Protein AF-A0A350CWS8-F1 (afdb_monomer_lite)

Sequence (122 aa):
MQIHAFGLSRVPAFLGQWDLDFDGRSGVFPISLTGEKNVALFLDALKFALFDVPSEKLGENPEVRLGFSTEEGRFEILRSPENTEIRKNGMPFDLQAAPFPVAMARITHLDADKLEDTLFYD

pLDDT: mean 77.92, std 14.25, range [36.81, 92.69]

Structure (mmCIF, N/CA/C/O backbone):
data_AF-A0A350CWS8-F1
#
_entry.id   AF-A0A350CWS8-F1
#
loop_
_atom_site.group_PDB
_atom_site.id
_atom_site.type_symbol
_atom_site.label_atom_id
_atom_site.label_alt_id
_atom_site.label_comp_id
_atom_site.label_asym_id
_atom_site.label_entity_id
_atom_site.label_seq_id
_atom_site.pdbx_PDB_ins_code
_atom_site.Cartn_x
_atom_site.Cartn_y
_atom_site.Cartn_z
_atom_site.occupancy
_atom_site.B_iso_or_equiv
_atom_site.auth_seq_id
_atom_site.auth_comp_id
_atom_site.auth_asym_id
_atom_site.auth_atom_id
_atom_site.pdbx_PDB_model_num
ATOM 1 N N . MET A 1 1 ? -2.488 7.773 -11.023 1.00 76.38 1 MET A N 1
ATOM 2 C CA . MET A 1 1 ? -2.488 6.426 -10.404 1.00 76.38 1 MET A CA 1
ATOM 3 C C . MET A 1 1 ? -3.927 6.045 -10.097 1.00 76.38 1 MET A C 1
ATOM 5 O O . MET A 1 1 ? -4.649 6.910 -9.628 1.00 76.38 1 MET A O 1
ATOM 9 N N . GLN A 1 2 ? -4.340 4.798 -10.330 1.00 76.25 2 GLN A N 1
ATOM 10 C CA . GLN A 1 2 ? -5.677 4.313 -9.958 1.00 76.25 2 GLN A CA 1
ATOM 11 C C . GLN A 1 2 ? -5.562 3.076 -9.065 1.00 76.25 2 GLN A C 1
ATOM 13 O O . GLN A 1 2 ? -4.994 2.072 -9.490 1.00 76.25 2 GLN A O 1
ATOM 18 N N . ILE A 1 3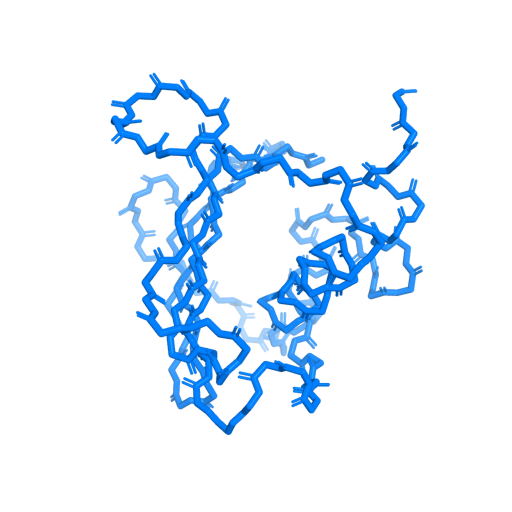 ? -6.085 3.143 -7.839 1.00 77.94 3 ILE A N 1
ATOM 19 C CA . ILE A 1 3 ? -6.145 1.997 -6.919 1.00 77.94 3 ILE A CA 1
ATOM 20 C C . ILE A 1 3 ? -7.340 1.130 -7.312 1.00 77.94 3 ILE A C 1
ATOM 22 O O . ILE A 1 3 ? -8.443 1.639 -7.484 1.00 77.94 3 ILE A O 1
ATOM 26 N N . HIS A 1 4 ? -7.111 -0.171 -7.451 1.00 77.38 4 HIS A N 1
ATOM 27 C CA . HIS A 1 4 ? -8.148 -1.137 -7.805 1.00 77.38 4 HIS A CA 1
ATOM 28 C C . HIS A 1 4 ? -8.361 -2.217 -6.743 1.00 77.38 4 HIS A C 1
ATOM 30 O O . HIS A 1 4 ? -9.411 -2.845 -6.702 1.00 77.38 4 HIS A O 1
ATOM 36 N N . ALA A 1 5 ? -7.382 -2.448 -5.870 1.00 80.38 5 ALA A N 1
ATOM 37 C CA . ALA A 1 5 ? -7.517 -3.382 -4.764 1.00 80.38 5 ALA A CA 1
ATOM 38 C C . ALA A 1 5 ? -6.783 -2.841 -3.543 1.00 80.38 5 ALA A C 1
ATOM 40 O O . ALA A 1 5 ? -5.689 -2.291 -3.656 1.00 80.38 5 ALA A O 1
ATOM 41 N N . PHE A 1 6 ? -7.365 -3.022 -2.372 1.00 83.69 6 PHE A N 1
ATOM 42 C CA . PHE A 1 6 ? -6.757 -2.689 -1.101 1.00 83.69 6 PHE A CA 1
ATOM 43 C C . PHE A 1 6 ? -7.128 -3.766 -0.089 1.00 83.69 6 PHE A C 1
ATOM 45 O O . PHE A 1 6 ? -8.288 -4.116 0.037 1.00 83.69 6 PHE A O 1
ATOM 52 N N . GLY A 1 7 ? -6.160 -4.293 0.638 1.00 84.44 7 GLY A N 1
ATOM 53 C CA . GLY A 1 7 ? -6.375 -5.204 1.746 1.00 84.44 7 GLY A CA 1
ATOM 54 C C . GLY A 1 7 ? -5.588 -4.722 2.950 1.00 84.44 7 GLY A C 1
ATOM 55 O O . GLY A 1 7 ? -4.479 -4.218 2.811 1.00 84.44 7 GLY A O 1
ATOM 56 N N . LEU A 1 8 ? -6.152 -4.862 4.134 1.00 85.19 8 LEU A N 1
ATOM 57 C CA . LEU A 1 8 ? -5.552 -4.496 5.400 1.00 85.19 8 LEU A CA 1
ATOM 58 C C . LEU A 1 8 ? -5.892 -5.576 6.420 1.00 85.19 8 LEU A C 1
ATOM 60 O O . LEU A 1 8 ? -7.052 -5.851 6.703 1.00 85.19 8 LEU A O 1
ATOM 64 N N . SER A 1 9 ? -4.880 -6.202 6.996 1.00 82.31 9 SER A N 1
ATOM 65 C CA . SER A 1 9 ? -5.069 -7.216 8.029 1.00 82.31 9 SER A CA 1
ATOM 66 C C . SER A 1 9 ? -4.096 -7.006 9.182 1.00 82.31 9 SER A C 1
ATOM 68 O O . SER A 1 9 ? -3.169 -6.199 9.086 1.00 82.31 9 SER A O 1
ATOM 70 N N . ARG A 1 10 ? -4.328 -7.728 10.287 1.00 80.44 10 ARG A N 1
ATOM 71 C CA . ARG A 1 10 ? -3.511 -7.671 11.514 1.00 80.44 10 ARG A CA 1
ATOM 72 C C . ARG A 1 10 ? -3.494 -6.292 12.197 1.00 80.44 10 ARG A C 1
ATOM 74 O O . ARG A 1 10 ? -2.557 -5.972 12.920 1.00 80.44 10 ARG A O 1
ATOM 81 N N . VAL A 1 11 ? -4.548 -5.495 12.005 1.00 78.19 11 VAL A N 1
ATOM 82 C CA . VAL A 1 11 ? -4.690 -4.169 12.624 1.00 78.19 11 VAL A CA 1
ATOM 83 C C . VAL A 1 11 ? -5.541 -4.254 13.896 1.00 78.19 11 VAL A C 1
ATOM 85 O O . VAL A 1 11 ? -6.685 -4.690 13.810 1.00 78.19 11 VAL A O 1
ATOM 88 N N . PRO A 1 12 ? -5.066 -3.783 15.068 1.00 69.56 12 PRO A N 1
ATOM 89 C CA . PRO A 1 12 ? -5.786 -3.910 16.344 1.00 69.56 12 PRO A CA 1
ATOM 90 C C . PRO A 1 12 ? -7.186 -3.289 16.366 1.00 69.56 12 PRO A C 1
ATOM 92 O O . PRO A 1 12 ? -8.066 -3.773 17.074 1.00 69.56 12 PRO A O 1
ATOM 95 N N . ALA A 1 13 ? -7.407 -2.228 15.583 1.00 67.56 13 ALA A N 1
ATOM 96 C CA . ALA A 1 13 ? -8.711 -1.581 15.462 1.00 67.56 13 ALA A CA 1
ATOM 97 C C . ALA A 1 13 ? -9.798 -2.508 14.873 1.00 67.56 13 ALA A C 1
ATOM 99 O O . ALA A 1 13 ? -10.983 -2.213 15.030 1.00 67.56 13 ALA A O 1
ATOM 100 N N . PHE A 1 14 ? -9.419 -3.631 14.240 1.00 64.25 14 PHE A N 1
ATOM 101 C CA . PHE A 1 14 ? -10.333 -4.581 13.608 1.00 64.25 14 PHE A CA 1
ATOM 102 C C . PHE A 1 14 ? -9.898 -6.041 13.826 1.00 64.25 14 PHE A C 1
ATOM 104 O O . PHE A 1 14 ? -8.831 -6.468 13.403 1.00 64.25 14 PHE A O 1
ATOM 111 N N . LEU A 1 15 ? -10.766 -6.859 14.428 1.00 54.12 15 LEU A N 1
ATOM 112 C CA . LEU A 1 15 ? -10.548 -8.304 14.618 1.00 54.12 15 LEU A CA 1
ATOM 113 C C . LEU A 1 15 ? -10.800 -9.109 13.318 1.00 54.12 15 LEU A C 1
ATOM 115 O O . LEU A 1 15 ? -11.601 -10.042 13.312 1.00 54.12 15 LEU A O 1
ATOM 119 N N . GLY A 1 16 ? -10.167 -8.738 12.199 1.00 61.50 16 GLY A N 1
ATOM 120 C CA . GLY A 1 16 ? -10.360 -9.406 10.904 1.00 61.50 16 GLY A CA 1
ATOM 121 C C . GLY A 1 16 ? -9.506 -8.855 9.756 1.00 61.50 16 GLY A C 1
ATOM 122 O O . GLY A 1 16 ? -8.681 -7.965 9.947 1.00 61.50 16 GLY A O 1
ATOM 123 N N . GLN A 1 17 ? -9.704 -9.407 8.555 1.00 63.16 17 GLN A N 1
ATOM 124 C CA . GLN A 1 17 ? -9.129 -8.907 7.303 1.00 63.16 17 GLN A CA 1
ATOM 125 C C . GLN A 1 17 ? -10.120 -7.935 6.653 1.00 63.16 17 GLN A C 1
ATOM 127 O O . GLN A 1 17 ? -11.284 -8.271 6.441 1.00 63.16 17 GLN A O 1
ATOM 132 N N . TRP A 1 18 ? -9.662 -6.720 6.381 1.00 70.00 18 TRP A N 1
ATOM 133 C CA . TRP A 1 18 ? -10.323 -5.770 5.501 1.00 70.00 18 TRP A CA 1
ATOM 134 C C . TRP A 1 18 ? -9.818 -6.035 4.097 1.00 70.00 18 TRP A C 1
ATOM 136 O O . TRP A 1 18 ? -8.628 -5.919 3.861 1.00 70.00 18 TRP A O 1
ATOM 146 N N . ASP A 1 19 ? -10.700 -6.350 3.167 1.00 64.94 19 ASP A N 1
ATOM 147 C CA . ASP A 1 19 ? -10.384 -6.268 1.749 1.00 64.94 19 ASP A CA 1
ATOM 148 C C . ASP A 1 19 ? -11.363 -5.266 1.129 1.00 64.94 19 ASP A C 1
ATOM 150 O O . ASP A 1 19 ? -12.503 -5.132 1.568 1.00 64.94 19 ASP A O 1
ATOM 154 N N . LEU A 1 20 ? -10.908 -4.537 0.125 1.00 65.50 20 LEU A N 1
ATOM 155 C CA . LEU A 1 20 ? -11.649 -3.607 -0.707 1.00 65.50 20 LEU A CA 1
ATOM 156 C C . LEU A 1 20 ? -11.205 -3.897 -2.138 1.00 65.50 20 LEU A C 1
ATOM 158 O O . LEU A 1 20 ? -10.070 -3.622 -2.522 1.00 65.50 20 LEU A O 1
ATOM 162 N N . ASP A 1 21 ? -12.092 -4.492 -2.923 1.00 63.19 21 ASP A N 1
ATOM 163 C CA . ASP A 1 21 ? -11.876 -4.702 -4.350 1.00 63.19 21 ASP A CA 1
ATOM 164 C C . ASP A 1 21 ? -12.674 -3.648 -5.119 1.00 63.19 21 ASP A C 1
ATOM 166 O O . ASP A 1 21 ? -13.896 -3.737 -5.242 1.00 63.19 21 ASP A O 1
ATOM 170 N N . PHE A 1 22 ? -11.980 -2.620 -5.600 1.00 58.66 22 PHE A N 1
ATOM 171 C CA . PHE A 1 22 ? -12.571 -1.531 -6.376 1.00 58.66 22 PHE A CA 1
ATOM 172 C C . PHE A 1 22 ? -12.818 -1.935 -7.843 1.00 58.66 22 PHE A C 1
ATOM 174 O O . PHE A 1 22 ? -13.595 -1.271 -8.524 1.00 58.66 22 PHE A O 1
ATOM 181 N N . ASP A 1 23 ? -12.224 -3.042 -8.316 1.00 55.16 23 ASP A N 1
ATOM 182 C CA . ASP A 1 23 ? -12.475 -3.629 -9.644 1.00 55.16 23 ASP A CA 1
ATOM 183 C C . ASP A 1 23 ? -13.699 -4.573 -9.657 1.00 55.16 23 ASP A C 1
ATOM 185 O O . ASP A 1 23 ? -14.096 -5.064 -10.720 1.00 55.16 23 ASP A O 1
ATOM 189 N N . GLY A 1 24 ? -14.306 -4.843 -8.493 1.00 48.41 24 GLY A N 1
ATOM 190 C CA . GLY A 1 24 ? -15.561 -5.591 -8.361 1.00 48.41 24 GLY A CA 1
ATOM 191 C C . GLY A 1 24 ? -15.487 -7.071 -8.760 1.00 48.41 24 GLY A C 1
ATOM 192 O O . GLY A 1 24 ? -16.512 -7.656 -9.117 1.00 48.41 24 GLY A O 1
ATOM 193 N N . ARG A 1 25 ? -14.300 -7.695 -8.740 1.00 46.69 25 ARG A N 1
ATOM 194 C CA . ARG A 1 25 ? -14.108 -9.093 -9.181 1.00 46.69 25 ARG A CA 1
ATOM 195 C C . ARG A 1 25 ? -14.131 -10.121 -8.056 1.00 46.69 25 ARG A C 1
ATOM 197 O O . ARG A 1 25 ? -14.227 -11.314 -8.340 1.00 46.69 25 ARG A O 1
ATOM 204 N N . SER A 1 26 ? -14.090 -9.700 -6.802 1.00 41.56 26 SER A N 1
ATOM 205 C CA . SER A 1 26 ? -14.171 -10.581 -5.642 1.00 41.56 26 SER A CA 1
ATOM 206 C C . SER A 1 26 ? -15.290 -10.140 -4.701 1.00 41.56 26 SER A C 1
ATOM 208 O O . SER A 1 26 ? -15.537 -8.952 -4.512 1.00 41.56 26 SER A O 1
ATOM 210 N N . GLY A 1 27 ? -16.017 -11.128 -4.162 1.00 36.81 27 GLY A N 1
ATOM 211 C CA . GLY A 1 27 ? -17.167 -10.976 -3.261 1.00 36.81 27 GLY A CA 1
ATOM 212 C C . GLY A 1 27 ? -16.773 -10.446 -1.887 1.00 36.81 27 GLY A C 1
ATOM 213 O O . GLY A 1 27 ? -16.927 -11.127 -0.876 1.00 36.81 27 GLY A O 1
ATOM 214 N N . VAL A 1 28 ? -16.224 -9.242 -1.878 1.00 42.38 28 VAL A N 1
ATOM 215 C CA . VAL A 1 28 ? -15.643 -8.569 -0.733 1.00 42.38 28 VAL A CA 1
ATOM 216 C C . VAL A 1 28 ? -16.619 -7.500 -0.258 1.00 42.38 28 VAL A C 1
ATOM 218 O O . VAL A 1 28 ? -17.183 -6.747 -1.052 1.00 42.38 28 VAL A O 1
ATOM 221 N N . PHE A 1 29 ? -16.870 -7.480 1.050 1.00 38.66 29 PHE A N 1
ATOM 222 C CA . PHE A 1 29 ? -17.812 -6.558 1.670 1.00 38.66 29 PHE A CA 1
ATOM 223 C C . PHE A 1 29 ? -17.348 -5.111 1.453 1.00 38.66 29 PHE A C 1
ATOM 225 O O . PHE A 1 29 ? -16.254 -4.768 1.901 1.00 38.66 29 PHE A O 1
ATOM 232 N N . PRO A 1 30 ? -18.159 -4.236 0.830 1.00 45.62 30 PRO A N 1
ATOM 233 C CA . PRO A 1 30 ? -17.852 -2.818 0.787 1.00 45.62 30 PRO A CA 1
ATOM 234 C C . PRO A 1 30 ? -17.960 -2.287 2.212 1.00 45.62 30 PRO A C 1
ATOM 236 O O . PRO A 1 30 ? -19.056 -2.092 2.743 1.00 45.62 30 PRO A O 1
ATOM 239 N N . ILE A 1 31 ? -16.824 -2.073 2.867 1.00 47.81 31 ILE A N 1
ATOM 240 C CA . ILE A 1 31 ? -16.828 -1.250 4.063 1.00 47.81 31 ILE A CA 1
ATOM 241 C C . ILE A 1 31 ? -16.948 0.179 3.571 1.00 47.81 31 ILE A C 1
ATOM 243 O O . ILE A 1 31 ? -16.063 0.704 2.899 1.00 47.81 31 ILE A O 1
ATOM 247 N N . SER A 1 32 ? -18.074 0.801 3.893 1.00 51.97 32 SER A N 1
ATOM 248 C CA . SER A 1 32 ? -18.254 2.223 3.673 1.00 51.97 32 SER A CA 1
ATOM 249 C C . SER A 1 32 ? -17.108 2.991 4.342 1.00 51.97 32 SER A C 1
ATOM 251 O O . SER A 1 32 ? -16.994 3.028 5.572 1.00 51.97 32 SER A O 1
ATOM 253 N N . LEU A 1 33 ? -16.296 3.678 3.534 1.00 59.19 33 LEU A N 1
ATOM 254 C CA . LEU A 1 33 ? -15.354 4.721 3.967 1.00 59.19 33 LEU A CA 1
ATOM 255 C C . LEU A 1 33 ? -16.099 5.970 4.496 1.00 59.19 33 LEU A C 1
ATOM 257 O O . LEU A 1 33 ? -15.618 7.088 4.401 1.00 59.19 33 LEU A O 1
ATOM 261 N N . THR A 1 34 ? -17.305 5.812 5.044 1.00 56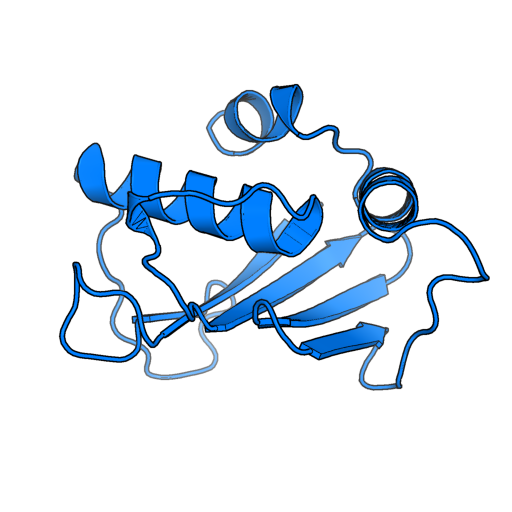.03 34 THR A N 1
ATOM 262 C CA . THR A 1 34 ? -18.213 6.911 5.402 1.00 56.03 34 THR A CA 1
ATOM 263 C C . THR A 1 34 ? -17.942 7.491 6.789 1.00 56.03 34 THR A C 1
ATOM 265 O O . THR A 1 34 ? -18.688 8.351 7.243 1.00 56.03 34 THR A O 1
ATOM 268 N N . GLY A 1 35 ? -16.914 7.013 7.495 1.00 64.19 35 GLY A N 1
ATOM 269 C CA . GLY A 1 35 ? -16.510 7.534 8.799 1.00 64.19 35 GLY A CA 1
ATOM 270 C C . GLY A 1 35 ? -15.081 8.059 8.760 1.00 64.19 35 GLY A C 1
ATOM 271 O O . GLY A 1 35 ? -14.190 7.344 8.307 1.00 64.19 35 GLY A O 1
ATOM 272 N N . GLU A 1 36 ? -14.848 9.258 9.304 1.00 70.06 36 GLU A N 1
ATOM 273 C CA . GLU A 1 36 ? -13.526 9.913 9.362 1.00 70.06 36 GLU A CA 1
ATOM 274 C C . GLU A 1 36 ? -12.418 8.983 9.882 1.00 70.06 36 GLU A C 1
ATOM 276 O O . GLU A 1 36 ? -11.298 8.990 9.380 1.00 70.06 36 GLU A O 1
ATOM 281 N N . LYS A 1 37 ? -12.741 8.113 10.847 1.00 73.81 37 LYS A N 1
ATOM 282 C CA . LYS A 1 37 ? -11.799 7.129 11.404 1.00 73.81 37 LYS A CA 1
ATOM 283 C C . LYS A 1 37 ? -11.369 6.060 10.392 1.00 73.81 37 LYS A C 1
ATOM 285 O O . LYS A 1 37 ? -10.205 5.673 10.391 1.00 73.81 37 LYS A O 1
ATOM 290 N N . ASN A 1 38 ? -12.285 5.602 9.539 1.00 75.50 38 ASN A N 1
ATOM 291 C CA . ASN A 1 38 ? -11.998 4.597 8.511 1.00 75.50 38 ASN A CA 1
ATOM 292 C C . ASN A 1 38 ? -11.167 5.210 7.381 1.00 75.50 38 ASN A C 1
ATOM 294 O O . ASN A 1 38 ? -10.220 4.586 6.913 1.00 75.50 38 ASN A O 1
ATOM 298 N N . VAL A 1 39 ? -11.482 6.453 7.003 1.00 77.25 39 VAL A N 1
ATOM 299 C CA . VAL A 1 39 ? -10.705 7.233 6.031 1.00 77.25 39 VAL A CA 1
ATOM 300 C C . VAL A 1 39 ? -9.282 7.458 6.541 1.00 77.25 39 VAL A C 1
ATOM 302 O O . VAL A 1 39 ? -8.322 7.166 5.837 1.00 77.25 39 VAL A O 1
ATOM 305 N N . ALA A 1 40 ? -9.131 7.897 7.793 1.00 82.44 40 ALA A N 1
ATOM 306 C CA . ALA A 1 40 ? -7.822 8.120 8.395 1.00 82.44 40 ALA A CA 1
ATOM 307 C C . ALA A 1 40 ? -6.987 6.833 8.484 1.00 82.44 40 ALA A C 1
ATOM 309 O O . ALA A 1 40 ? -5.785 6.872 8.244 1.00 82.44 40 ALA A O 1
ATOM 310 N N . LEU A 1 41 ? -7.604 5.692 8.810 1.00 84.19 41 LEU A N 1
ATOM 311 C CA . LEU A 1 41 ? -6.892 4.414 8.835 1.00 84.19 41 LEU A CA 1
ATOM 312 C C . LEU A 1 41 ? -6.479 3.957 7.431 1.00 84.19 41 LEU A C 1
ATOM 314 O O . LEU A 1 41 ? -5.370 3.463 7.254 1.00 84.19 41 LEU A O 1
ATOM 318 N N . PHE A 1 42 ? -7.354 4.130 6.439 1.00 84.06 42 PHE A N 1
ATOM 319 C CA . PHE A 1 42 ? -7.045 3.829 5.044 1.00 84.06 42 PHE A CA 1
ATOM 320 C C . PHE A 1 42 ? -5.859 4.663 4.544 1.00 84.06 42 PHE A C 1
ATOM 322 O O . PHE A 1 42 ? -4.918 4.112 3.979 1.00 84.06 42 PHE A O 1
ATOM 329 N N . LEU A 1 43 ? -5.855 5.970 4.821 1.00 85.94 43 LEU A N 1
ATOM 330 C CA . LEU A 1 43 ? -4.740 6.856 4.480 1.00 85.94 43 LEU A CA 1
ATOM 331 C C . LEU A 1 43 ? -3.445 6.445 5.180 1.00 85.94 43 LEU A C 1
ATOM 333 O O . LEU A 1 43 ? -2.407 6.370 4.528 1.00 85.94 43 LEU A O 1
ATOM 337 N N . ASP A 1 44 ? -3.498 6.129 6.475 1.00 89.06 44 ASP A N 1
ATOM 338 C CA . ASP A 1 44 ? -2.329 5.646 7.214 1.00 89.06 44 ASP A CA 1
ATOM 339 C C . ASP A 1 44 ? -1.787 4.342 6.606 1.00 89.06 44 ASP A C 1
ATOM 341 O O . ASP A 1 44 ? -0.581 4.205 6.403 1.00 89.06 44 ASP A O 1
ATOM 345 N N . ALA A 1 45 ? -2.667 3.404 6.247 1.00 89.56 45 ALA A N 1
ATOM 346 C CA . ALA A 1 45 ? -2.286 2.152 5.601 1.00 89.56 45 ALA A CA 1
ATOM 347 C C . ALA A 1 45 ? -1.673 2.368 4.210 1.00 89.56 45 ALA A C 1
ATOM 349 O O . ALA A 1 45 ? -0.715 1.681 3.856 1.00 89.56 45 ALA A O 1
ATOM 350 N N . LEU A 1 46 ? -2.177 3.326 3.426 1.00 89.19 46 LEU A N 1
ATOM 351 C CA . LEU A 1 46 ? -1.576 3.678 2.141 1.00 89.19 46 LEU A CA 1
ATOM 352 C C . LEU A 1 46 ? -0.212 4.350 2.310 1.00 89.19 46 LEU A C 1
ATOM 354 O O . LEU A 1 46 ? 0.716 4.012 1.578 1.00 89.19 46 LEU A O 1
ATOM 358 N N . LYS A 1 47 ? -0.062 5.261 3.278 1.00 90.12 47 LYS A N 1
ATOM 359 C CA . LYS A 1 47 ? 1.233 5.887 3.590 1.00 90.12 47 LYS A CA 1
ATOM 360 C C . LYS A 1 47 ? 2.254 4.845 4.036 1.00 90.12 47 LYS A C 1
ATOM 362 O O . LYS A 1 47 ? 3.400 4.884 3.593 1.00 90.12 47 LYS A O 1
ATOM 367 N N . PHE A 1 48 ? 1.832 3.867 4.829 1.00 91.62 48 PHE A N 1
ATOM 368 C CA . PHE A 1 48 ? 2.661 2.720 5.173 1.00 91.62 48 PHE A CA 1
ATOM 369 C C . PHE A 1 48 ? 3.026 1.899 3.928 1.00 91.62 48 PHE A C 1
ATOM 371 O O . PHE A 1 48 ? 4.205 1.689 3.651 1.00 91.62 48 PHE A O 1
ATOM 378 N N . ALA A 1 49 ? 2.037 1.495 3.124 1.00 90.94 49 ALA A N 1
ATOM 379 C CA . ALA A 1 49 ? 2.248 0.673 1.934 1.00 90.94 49 ALA A CA 1
ATOM 380 C C . ALA A 1 49 ? 3.186 1.326 0.912 1.00 90.94 49 ALA A C 1
ATOM 382 O O . ALA A 1 49 ? 4.107 0.669 0.433 1.00 90.94 49 ALA A O 1
ATOM 383 N N . LEU A 1 50 ? 2.980 2.608 0.607 1.00 89.38 50 LEU A N 1
ATOM 384 C CA . LEU A 1 50 ? 3.674 3.336 -0.457 1.00 89.38 50 LEU A CA 1
ATOM 385 C C . LEU A 1 50 ? 4.950 4.041 0.012 1.00 89.38 50 LEU A C 1
ATOM 387 O O . LEU A 1 50 ? 5.876 4.189 -0.777 1.00 89.38 50 LEU A O 1
ATOM 391 N N . PHE A 1 51 ? 5.035 4.458 1.274 1.00 89.44 51 PHE A N 1
ATOM 392 C CA . PHE A 1 51 ? 6.106 5.352 1.729 1.00 89.44 51 PHE A CA 1
ATOM 393 C C . PHE A 1 51 ? 6.806 4.905 3.012 1.00 89.44 51 PHE A C 1
ATOM 395 O O . PHE A 1 51 ? 7.664 5.636 3.495 1.00 89.44 51 PHE A O 1
ATOM 402 N N . ASP A 1 52 ? 6.499 3.715 3.538 1.00 88.38 52 ASP A N 1
ATOM 403 C CA . ASP A 1 52 ? 7.081 3.204 4.788 1.00 88.38 52 ASP A CA 1
ATOM 404 C C . ASP A 1 52 ? 6.853 4.118 6.000 1.00 88.38 52 ASP A C 1
ATOM 406 O O . ASP A 1 52 ? 7.686 4.213 6.897 1.00 88.38 52 ASP A O 1
ATOM 410 N N . VAL A 1 53 ? 5.731 4.839 6.019 1.00 88.44 53 VAL A N 1
ATOM 411 C CA . VAL A 1 53 ? 5.387 5.707 7.148 1.00 88.44 53 VAL A CA 1
ATOM 412 C C . VAL A 1 53 ? 4.600 4.881 8.171 1.00 88.44 53 VAL A C 1
ATOM 414 O O . VAL A 1 53 ? 3.465 4.496 7.877 1.00 88.44 53 VAL A O 1
ATOM 417 N N . PRO A 1 54 ? 5.162 4.573 9.355 1.00 84.50 54 PRO A N 1
ATOM 418 C CA . PRO A 1 54 ? 4.448 3.824 10.382 1.00 84.50 54 PRO A CA 1
ATOM 419 C C . PRO A 1 54 ? 3.307 4.660 10.977 1.00 84.50 54 PRO A C 1
ATOM 421 O O . PRO A 1 54 ? 3.378 5.888 11.039 1.00 84.50 54 PRO A O 1
ATOM 424 N N . SER A 1 55 ? 2.265 3.989 11.468 1.00 86.44 55 SER A N 1
ATOM 425 C CA . SER A 1 55 ? 1.163 4.624 12.196 1.00 86.44 55 SER A CA 1
ATOM 426 C C . SER A 1 55 ? 0.769 3.776 13.396 1.00 86.44 55 SER A C 1
ATOM 428 O O . SER A 1 55 ? 0.534 2.575 13.268 1.00 86.44 55 SER A O 1
ATOM 430 N N . GLU A 1 56 ? 0.618 4.418 14.556 1.00 87.00 56 GLU A N 1
ATOM 431 C CA . GLU A 1 56 ? 0.114 3.775 15.776 1.00 87.00 56 GLU A CA 1
ATOM 432 C C . GLU A 1 56 ? -1.267 3.135 15.561 1.00 87.00 56 GLU A C 1
ATOM 434 O O . GLU A 1 56 ? -1.591 2.123 16.181 1.00 87.00 56 GLU A O 1
ATOM 439 N N . LYS A 1 57 ? -2.074 3.677 14.636 1.00 85.62 57 LYS A N 1
ATOM 440 C CA . LYS A 1 57 ? -3.414 3.154 14.331 1.00 85.62 57 LYS A CA 1
ATOM 441 C C . LYS A 1 57 ? -3.372 1.788 13.645 1.00 85.62 57 LYS A C 1
ATOM 443 O O . LYS A 1 57 ? -4.338 1.034 13.743 1.00 85.62 57 LYS A O 1
ATOM 448 N N . LEU A 1 58 ? -2.274 1.480 12.951 1.00 84.75 58 LEU A N 1
ATOM 449 C CA . LEU A 1 58 ? -2.067 0.208 12.258 1.00 84.75 58 LEU A CA 1
ATOM 450 C C . LEU A 1 58 ? -1.580 -0.899 13.206 1.00 84.75 58 LEU A C 1
ATOM 452 O O . LEU A 1 58 ? -1.721 -2.078 12.888 1.00 84.75 58 LEU A O 1
ATOM 456 N N . GLY A 1 59 ? -1.069 -0.536 14.386 1.00 85.38 59 GLY A N 1
ATOM 457 C CA . GLY A 1 59 ? -0.457 -1.467 15.330 1.00 85.38 59 GLY A CA 1
ATOM 458 C C . GLY A 1 59 ? 0.954 -1.898 14.922 1.00 85.38 59 GLY A C 1
ATOM 459 O O . GLY A 1 59 ? 1.583 -1.295 14.058 1.00 85.38 59 GLY A O 1
ATOM 460 N N . GLU A 1 60 ? 1.462 -2.943 15.575 1.00 85.94 60 GLU A N 1
ATOM 461 C CA . GLU A 1 60 ? 2.874 -3.344 15.466 1.00 85.94 60 GLU A CA 1
ATOM 462 C C . GLU A 1 60 ? 3.198 -4.160 14.209 1.00 85.94 60 GLU A C 1
ATOM 464 O O . GLU A 1 60 ? 4.323 -4.104 13.724 1.00 85.94 60 GLU A O 1
ATOM 469 N N . ASN A 1 61 ? 2.239 -4.928 13.680 1.00 87.19 61 ASN A N 1
ATOM 470 C CA . ASN A 1 61 ? 2.476 -5.837 12.553 1.00 87.19 61 ASN A CA 1
ATOM 471 C C . ASN A 1 61 ? 1.345 -5.816 11.509 1.00 87.19 61 ASN A C 1
ATOM 473 O O . ASN A 1 61 ? 0.733 -6.860 11.261 1.00 87.19 61 ASN A O 1
ATOM 477 N N . PRO A 1 62 ? 1.030 -4.651 10.913 1.00 89.81 62 PRO A N 1
ATOM 478 C CA . PRO A 1 62 ? 0.025 -4.569 9.863 1.00 89.81 62 PRO A CA 1
ATOM 479 C C . PRO A 1 62 ? 0.489 -5.297 8.599 1.00 89.81 62 PRO A C 1
ATOM 481 O O . PRO A 1 62 ? 1.661 -5.251 8.233 1.00 89.81 62 PRO A O 1
ATOM 484 N N . GLU A 1 63 ? -0.445 -5.917 7.886 1.00 89.69 63 GLU A N 1
ATOM 485 C CA . GLU A 1 63 ? -0.209 -6.411 6.528 1.00 89.69 63 GLU A CA 1
ATOM 486 C C . GLU A 1 63 ? -1.141 -5.670 5.567 1.00 89.69 63 GLU A C 1
ATOM 488 O O . GLU A 1 63 ? -2.365 -5.757 5.696 1.00 89.69 63 GLU A O 1
ATOM 493 N N . VAL A 1 64 ? -0.557 -4.939 4.615 1.00 90.19 64 VAL A N 1
ATOM 494 C CA . VAL A 1 64 ? -1.272 -4.167 3.596 1.00 90.19 64 VAL A CA 1
ATOM 495 C C . VAL A 1 64 ? -1.067 -4.796 2.228 1.00 90.19 64 VAL A C 1
ATOM 497 O O . VAL A 1 64 ? 0.059 -5.047 1.802 1.00 90.19 64 VAL A O 1
ATOM 500 N N . ARG A 1 65 ? -2.170 -5.017 1.520 1.00 89.81 65 ARG A N 1
ATOM 501 C CA . ARG A 1 65 ? -2.216 -5.407 0.113 1.00 89.81 65 ARG A CA 1
ATOM 502 C C . ARG A 1 65 ? -2.693 -4.215 -0.686 1.00 89.81 65 ARG A C 1
ATOM 504 O O . ARG A 1 65 ? -3.709 -3.625 -0.349 1.00 89.81 65 ARG A O 1
ATOM 511 N N . LEU A 1 66 ? -1.987 -3.847 -1.740 1.00 89.19 66 LEU A N 1
ATOM 512 C CA . LEU A 1 66 ? -2.363 -2.715 -2.572 1.00 89.19 66 LEU A CA 1
ATOM 513 C C . LEU A 1 66 ? -2.177 -3.075 -4.039 1.00 89.19 66 LEU A C 1
ATOM 515 O O . LEU A 1 66 ? -1.065 -3.335 -4.482 1.00 89.19 66 LEU A O 1
ATOM 519 N N . GLY A 1 67 ? -3.270 -3.070 -4.788 1.00 88.88 67 GLY A N 1
ATOM 520 C CA . GLY A 1 67 ? -3.283 -3.171 -6.236 1.00 88.88 67 GLY A CA 1
ATOM 521 C C . GLY A 1 67 ? -3.595 -1.811 -6.841 1.00 88.88 67 GLY A C 1
ATOM 522 O O . GLY A 1 67 ? -4.637 -1.224 -6.540 1.00 88.88 67 GLY A O 1
ATOM 523 N N . PHE A 1 68 ? -2.713 -1.304 -7.693 1.00 86.81 68 PHE A N 1
ATOM 524 C CA . PHE A 1 68 ? -2.925 -0.047 -8.400 1.00 86.81 68 PHE A CA 1
ATOM 525 C C . PHE A 1 68 ? -2.360 -0.103 -9.817 1.00 86.81 68 PHE A C 1
ATOM 527 O O . PHE A 1 68 ? -1.526 -0.935 -10.155 1.00 86.81 68 PHE A O 1
ATOM 534 N N . SER A 1 69 ? -2.828 0.786 -10.681 1.00 84.88 69 SER A N 1
ATOM 535 C CA . SER A 1 69 ? -2.332 0.936 -12.047 1.00 84.88 69 SER A CA 1
ATOM 536 C C . SER A 1 69 ? -1.749 2.330 -12.261 1.00 84.88 69 SER A C 1
ATOM 538 O O . SER A 1 69 ? -2.251 3.335 -11.743 1.00 84.88 69 SER A O 1
ATOM 540 N N . THR A 1 70 ? -0.661 2.375 -13.020 1.00 84.44 70 THR A N 1
ATOM 541 C CA . THR A 1 70 ? 0.015 3.591 -13.480 1.00 84.44 70 THR A CA 1
ATOM 542 C C . THR A 1 70 ? 0.177 3.521 -14.995 1.00 84.44 70 THR A C 1
ATOM 544 O O . THR A 1 70 ? -0.153 2.506 -15.613 1.00 84.44 70 THR A O 1
ATOM 547 N N . GLU A 1 71 ? 0.704 4.581 -15.606 1.00 83.50 71 GLU A N 1
ATOM 548 C CA . GLU A 1 71 ? 1.044 4.570 -17.035 1.00 83.50 71 GLU A CA 1
ATOM 549 C C . GLU A 1 71 ? 2.048 3.459 -17.384 1.00 83.50 71 GLU A C 1
ATOM 551 O O . GLU A 1 71 ? 2.069 2.955 -18.504 1.00 83.50 71 GLU A O 1
ATOM 556 N N . GLU A 1 72 ? 2.849 3.020 -16.411 1.00 83.44 72 GLU A N 1
ATOM 557 C CA . GLU A 1 72 ? 3.852 1.982 -16.614 1.00 83.44 72 GLU A CA 1
ATOM 558 C C . GLU A 1 72 ? 3.313 0.548 -16.502 1.00 83.44 72 GLU A C 1
ATOM 560 O O . GLU A 1 72 ? 4.036 -0.400 -16.833 1.00 83.44 72 GLU A O 1
ATOM 565 N N . GLY A 1 73 ? 2.092 0.360 -15.993 1.00 87.75 73 GLY A N 1
ATOM 566 C CA . GLY A 1 73 ? 1.457 -0.946 -15.833 1.00 87.75 73 GLY A CA 1
ATOM 567 C C . GLY A 1 73 ? 0.696 -1.118 -14.521 1.00 87.75 73 GLY A C 1
ATOM 568 O O . GLY A 1 73 ? 0.503 -0.180 -13.747 1.00 87.75 73 GLY A O 1
ATOM 569 N N . ARG A 1 74 ? 0.254 -2.355 -14.275 1.00 89.69 74 ARG A N 1
ATOM 570 C CA . ARG A 1 74 ? -0.427 -2.749 -13.040 1.00 89.69 74 ARG A CA 1
ATOM 571 C C . ARG A 1 74 ? 0.596 -3.219 -12.013 1.00 89.69 74 ARG A C 1
ATOM 573 O O . ARG A 1 74 ? 1.448 -4.048 -12.329 1.00 89.69 74 ARG A O 1
ATOM 580 N N . PHE A 1 75 ? 0.476 -2.727 -10.793 1.00 91.12 75 PHE A N 1
ATOM 581 C CA . PHE A 1 75 ? 1.329 -3.059 -9.667 1.00 91.12 75 PHE A CA 1
ATOM 582 C C . PHE A 1 75 ? 0.513 -3.666 -8.533 1.00 91.12 75 PHE A C 1
ATOM 584 O O . PHE A 1 75 ? -0.608 -3.244 -8.256 1.00 91.12 75 PHE A O 1
ATOM 591 N N . GLU A 1 76 ? 1.106 -4.647 -7.867 1.00 91.19 76 GLU A N 1
ATOM 592 C CA . GLU A 1 76 ? 0.574 -5.281 -6.666 1.00 91.19 76 GLU A CA 1
ATOM 593 C C . GLU A 1 76 ? 1.661 -5.252 -5.595 1.00 91.19 76 GLU A C 1
ATOM 595 O O . GLU A 1 76 ? 2.783 -5.696 -5.837 1.00 91.19 76 GLU A O 1
ATOM 600 N N . ILE A 1 77 ? 1.335 -4.719 -4.423 1.00 91.69 77 ILE A N 1
ATOM 601 C CA . ILE A 1 77 ? 2.216 -4.646 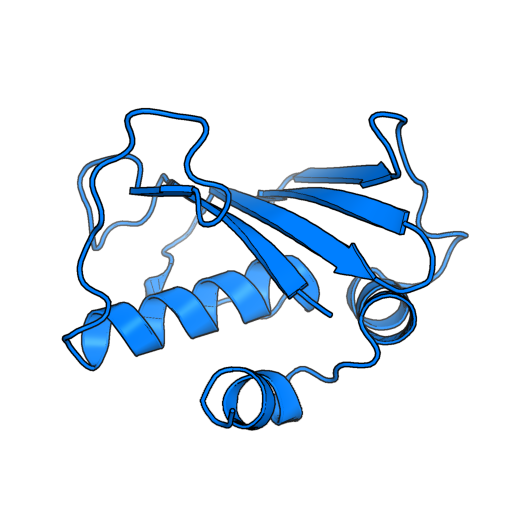-3.261 1.00 91.69 77 ILE A CA 1
ATOM 602 C C . ILE A 1 77 ? 1.597 -5.474 -2.145 1.00 91.69 77 ILE A C 1
ATOM 604 O O . ILE A 1 77 ? 0.420 -5.308 -1.832 1.00 91.69 77 ILE A O 1
ATOM 608 N N . LEU A 1 78 ? 2.399 -6.329 -1.525 1.00 91.06 78 LEU A N 1
ATOM 609 C CA . LEU A 1 78 ? 2.108 -6.953 -0.242 1.00 91.06 78 LEU A CA 1
ATOM 610 C C . LEU A 1 78 ? 3.187 -6.501 0.740 1.00 91.06 78 LEU A C 1
ATOM 612 O O . LEU A 1 78 ? 4.361 -6.821 0.562 1.00 91.06 78 LEU A O 1
ATOM 616 N N . ARG A 1 79 ? 2.796 -5.743 1.763 1.00 90.31 79 ARG A N 1
ATOM 617 C CA . ARG A 1 79 ? 3.719 -5.132 2.717 1.00 90.31 79 ARG A CA 1
ATOM 618 C C . ARG A 1 79 ? 3.361 -5.476 4.152 1.00 90.31 79 ARG A C 1
ATOM 620 O O . ARG A 1 79 ? 2.218 -5.311 4.559 1.00 90.31 79 ARG A O 1
ATOM 627 N N . SER A 1 80 ? 4.372 -5.831 4.928 1.00 89.94 80 SER A N 1
ATOM 628 C CA . SER A 1 80 ? 4.395 -5.809 6.387 1.00 89.94 80 SER A CA 1
ATOM 629 C C . SER A 1 80 ? 5.680 -5.111 6.863 1.00 89.94 80 SER A C 1
ATOM 631 O O . SER A 1 80 ? 6.546 -4.809 6.038 1.00 89.94 80 SER A O 1
ATOM 633 N N . PRO A 1 81 ? 5.851 -4.833 8.168 1.00 87.00 81 PRO A N 1
ATOM 634 C CA . PRO A 1 81 ? 7.099 -4.257 8.679 1.00 87.00 81 PRO A CA 1
ATOM 635 C C . PRO A 1 81 ? 8.336 -5.114 8.381 1.00 87.00 81 PRO A C 1
ATOM 637 O O . PRO A 1 81 ? 9.444 -4.598 8.287 1.00 87.00 81 PRO A O 1
ATOM 640 N N . GLU A 1 82 ? 8.146 -6.426 8.228 1.00 86.69 82 GLU A N 1
ATOM 641 C CA . GLU A 1 82 ? 9.229 -7.393 8.030 1.00 86.69 82 GLU A CA 1
ATOM 642 C C . GLU A 1 82 ? 9.474 -7.737 6.558 1.00 86.69 82 GLU A C 1
ATOM 644 O O . GLU A 1 82 ? 10.562 -8.193 6.211 1.00 86.69 82 GLU A O 1
ATOM 649 N N . ASN A 1 83 ? 8.473 -7.566 5.690 1.00 87.38 83 ASN A N 1
ATOM 650 C CA . ASN A 1 83 ? 8.559 -8.011 4.305 1.00 87.38 83 ASN A CA 1
ATOM 651 C C . ASN A 1 83 ? 7.838 -7.062 3.351 1.00 87.38 83 ASN A C 1
ATOM 653 O O . ASN A 1 83 ? 6.774 -6.526 3.648 1.00 87.38 83 ASN A O 1
ATOM 657 N N . THR A 1 84 ? 8.401 -6.888 2.161 1.00 89.81 84 THR A N 1
ATOM 658 C CA . THR A 1 84 ? 7.760 -6.146 1.081 1.00 89.81 84 THR A CA 1
ATOM 659 C C . THR A 1 84 ? 7.920 -6.909 -0.221 1.00 89.81 84 THR A C 1
ATOM 661 O O . THR A 1 84 ? 9.026 -7.072 -0.730 1.00 89.81 84 THR A O 1
ATOM 664 N N . GLU A 1 85 ? 6.799 -7.353 -0.774 1.00 91.69 85 GLU A N 1
ATOM 665 C CA . GLU A 1 85 ? 6.723 -7.982 -2.086 1.00 91.69 85 GLU A CA 1
ATOM 666 C C . GLU A 1 85 ? 6.047 -7.031 -3.064 1.00 91.69 85 GLU A C 1
ATOM 668 O O . GLU A 1 85 ? 4.997 -6.458 -2.769 1.00 91.69 85 GLU A O 1
ATOM 673 N N . ILE A 1 86 ? 6.637 -6.887 -4.248 1.00 91.38 86 ILE A N 1
ATOM 674 C CA . ILE A 1 86 ? 6.098 -6.052 -5.316 1.00 91.38 86 ILE A CA 1
ATOM 675 C C . ILE A 1 86 ? 6.033 -6.887 -6.582 1.00 91.38 86 ILE A C 1
ATOM 677 O O . ILE A 1 86 ? 6.978 -7.602 -6.930 1.00 91.38 86 ILE A O 1
ATOM 681 N N . ARG A 1 87 ? 4.915 -6.788 -7.291 1.00 92.69 87 ARG A N 1
ATOM 682 C CA . ARG A 1 87 ? 4.735 -7.374 -8.614 1.00 92.69 87 ARG A CA 1
ATOM 683 C C . ARG A 1 87 ? 4.304 -6.307 -9.600 1.00 92.69 87 ARG A C 1
ATOM 685 O O . ARG A 1 87 ? 3.487 -5.455 -9.271 1.00 92.69 87 ARG A O 1
ATOM 692 N N . LYS A 1 88 ? 4.820 -6.387 -10.823 1.00 92.19 88 LYS A N 1
ATOM 693 C CA . LYS A 1 88 ? 4.397 -5.592 -11.975 1.00 92.19 88 LYS A CA 1
ATOM 694 C C . LYS A 1 88 ? 3.838 -6.540 -13.026 1.00 92.19 88 LYS A C 1
ATOM 696 O O . LYS A 1 88 ? 4.534 -7.446 -13.480 1.00 92.19 88 LYS A O 1
ATOM 701 N N . ASN A 1 89 ? 2.576 -6.354 -13.399 1.00 90.38 89 ASN A N 1
ATOM 702 C CA . ASN A 1 89 ? 1.850 -7.208 -14.341 1.00 90.38 89 ASN A CA 1
ATOM 703 C C . ASN A 1 89 ? 1.940 -8.710 -13.976 1.00 90.38 89 ASN A C 1
ATOM 705 O O . ASN A 1 89 ? 2.121 -9.559 -14.846 1.00 90.38 89 ASN A O 1
ATOM 709 N N . GLY A 1 90 ? 1.866 -9.028 -12.677 1.00 88.62 90 GLY A N 1
ATOM 710 C CA . GLY A 1 90 ? 1.941 -10.395 -12.145 1.00 88.62 90 GLY A CA 1
ATOM 711 C C . GLY A 1 90 ? 3.353 -10.973 -11.972 1.00 88.62 90 GLY A C 1
ATOM 712 O O . GLY A 1 90 ? 3.489 -12.047 -11.391 1.00 88.62 90 GLY A O 1
ATOM 713 N N . MET A 1 91 ? 4.403 -10.276 -12.415 1.00 92.56 91 MET A N 1
ATOM 714 C CA . MET A 1 91 ? 5.799 -10.710 -12.268 1.00 92.56 91 MET A CA 1
ATOM 715 C C . MET A 1 91 ? 6.482 -9.989 -11.102 1.00 92.56 91 MET A C 1
ATOM 717 O O . MET A 1 91 ? 6.201 -8.807 -10.914 1.00 92.56 91 MET A O 1
ATOM 721 N N . PRO A 1 92 ? 7.395 -10.632 -10.345 1.00 91.88 92 PRO A N 1
ATOM 722 C CA . PRO A 1 92 ? 8.192 -9.953 -9.323 1.00 91.88 92 PRO A CA 1
ATOM 723 C C . PRO A 1 92 ? 8.872 -8.698 -9.877 1.00 91.88 92 PRO A C 1
ATOM 725 O O . PRO A 1 92 ? 9.446 -8.725 -10.968 1.00 91.88 92 PRO A O 1
ATOM 728 N N . PHE A 1 93 ? 8.790 -7.602 -9.130 1.00 89.69 93 PHE A N 1
ATOM 729 C CA . PHE A 1 93 ? 9.355 -6.316 -9.509 1.00 89.69 93 PHE A CA 1
ATOM 730 C C . PHE A 1 93 ? 10.377 -5.868 -8.469 1.00 89.69 93 PHE A C 1
ATOM 732 O O . PHE A 1 93 ? 10.060 -5.741 -7.290 1.00 89.69 93 PHE A O 1
ATOM 739 N N . ASP A 1 94 ? 11.600 -5.620 -8.927 1.00 86.06 94 ASP A N 1
ATOM 740 C CA . ASP A 1 94 ? 12.682 -5.086 -8.106 1.00 86.06 94 ASP A CA 1
ATOM 741 C C . ASP A 1 94 ? 12.754 -3.559 -8.263 1.00 86.06 94 ASP A C 1
ATOM 743 O O . ASP A 1 94 ? 12.626 -3.023 -9.367 1.00 86.06 94 ASP A O 1
ATOM 747 N N . LEU A 1 95 ? 13.000 -2.851 -7.163 1.00 79.81 95 LEU A N 1
ATOM 748 C CA . LEU A 1 95 ? 13.020 -1.389 -7.075 1.00 79.81 95 LEU A CA 1
ATOM 749 C C . LEU A 1 95 ? 14.297 -0.745 -7.649 1.00 79.81 95 LEU A C 1
ATOM 751 O O . LEU A 1 95 ? 14.574 0.425 -7.387 1.00 79.81 95 LEU A O 1
ATOM 755 N N . GLN A 1 96 ? 15.069 -1.481 -8.455 1.00 74.44 96 GLN A N 1
ATOM 756 C CA . GLN A 1 96 ? 16.261 -0.997 -9.167 1.00 74.44 96 GLN A CA 1
ATOM 757 C C . GLN A 1 96 ? 17.250 -0.245 -8.252 1.00 74.44 96 GLN A C 1
ATOM 759 O O . GLN A 1 96 ? 17.780 0.804 -8.616 1.00 74.44 96 GLN A O 1
ATOM 764 N N . ALA A 1 97 ? 17.482 -0.774 -7.045 1.00 76.69 97 ALA A N 1
ATOM 765 C CA . ALA A 1 97 ? 18.367 -0.213 -6.015 1.00 76.69 97 ALA A CA 1
ATOM 766 C C . ALA A 1 97 ? 17.986 1.179 -5.458 1.00 76.69 97 ALA A C 1
ATOM 768 O O . ALA A 1 97 ? 18.763 1.770 -4.704 1.00 76.69 97 ALA A O 1
ATOM 769 N N . ALA A 1 98 ? 16.801 1.711 -5.772 1.00 82.31 98 ALA A N 1
ATOM 770 C CA . ALA A 1 98 ? 16.284 2.900 -5.103 1.00 82.31 98 ALA A CA 1
ATOM 771 C C . ALA A 1 98 ? 15.674 2.530 -3.735 1.00 82.31 98 ALA A C 1
ATOM 773 O O . ALA A 1 98 ? 15.044 1.476 -3.615 1.00 82.31 98 ALA A O 1
ATOM 774 N N . PRO A 1 99 ? 15.801 3.390 -2.704 1.00 84.69 99 PRO A N 1
ATOM 775 C CA . PRO A 1 99 ? 15.064 3.211 -1.456 1.00 84.69 99 PRO A CA 1
ATOM 776 C C . PRO A 1 99 ? 13.564 3.096 -1.734 1.00 84.69 99 PRO A C 1
ATOM 778 O O . PRO A 1 99 ? 13.042 3.852 -2.555 1.00 84.69 99 PRO A O 1
ATOM 781 N N . PHE A 1 100 ? 12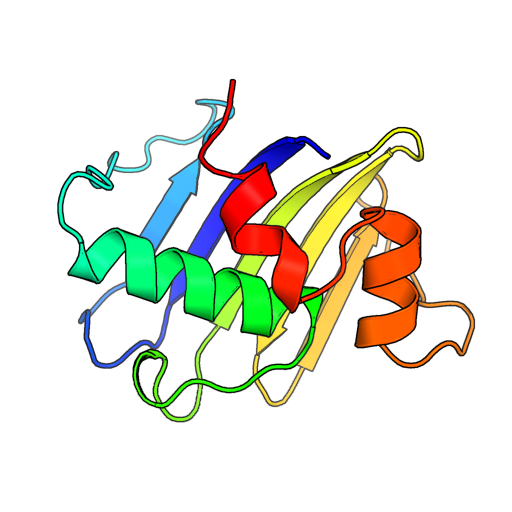.873 2.190 -1.036 1.00 85.75 100 PHE A N 1
ATOM 782 C CA . PHE A 1 100 ? 11.467 1.877 -1.310 1.00 85.75 100 PHE A CA 1
ATOM 783 C C . PHE A 1 100 ? 10.572 3.126 -1.455 1.00 85.75 100 PHE A C 1
ATOM 785 O O . PHE A 1 100 ? 9.931 3.251 -2.500 1.00 85.75 100 PHE A O 1
ATOM 792 N N . PRO A 1 101 ? 10.570 4.102 -0.519 1.00 83.81 101 PRO A N 1
ATOM 793 C CA . PRO A 1 101 ? 9.701 5.278 -0.637 1.00 83.81 101 PRO A CA 1
ATOM 794 C C . PRO A 1 101 ? 10.015 6.131 -1.872 1.00 83.81 101 PRO A C 1
ATOM 796 O O . PRO A 1 101 ? 9.117 6.666 -2.514 1.00 83.81 101 PRO A O 1
ATOM 799 N N . VAL A 1 102 ? 11.296 6.219 -2.248 1.00 84.38 102 VAL A N 1
ATOM 800 C CA . VAL A 1 102 ? 11.748 6.962 -3.434 1.00 84.38 102 VAL A CA 1
ATOM 801 C C . VAL A 1 102 ? 11.300 6.258 -4.711 1.00 84.38 102 VAL A C 1
ATOM 803 O O . VAL A 1 102 ? 10.863 6.909 -5.660 1.00 84.38 102 VAL A O 1
ATOM 806 N N . ALA A 1 103 ? 11.405 4.931 -4.750 1.00 86.38 103 ALA A N 1
ATOM 807 C CA . ALA A 1 103 ? 10.973 4.145 -5.894 1.00 86.38 103 ALA A CA 1
ATOM 808 C C . ALA A 1 103 ? 9.452 4.232 -6.081 1.00 86.38 103 ALA A C 1
ATOM 810 O O . ALA A 1 103 ? 8.974 4.458 -7.191 1.00 86.38 103 ALA A O 1
ATOM 811 N N . MET A 1 104 ? 8.698 4.153 -4.986 1.00 88.12 104 MET A N 1
ATOM 812 C CA . MET A 1 104 ? 7.248 4.286 -5.013 1.00 88.12 104 MET A CA 1
ATOM 813 C C . MET A 1 104 ? 6.785 5.676 -5.418 1.00 88.12 104 MET A C 1
ATOM 815 O O . MET A 1 104 ? 5.867 5.779 -6.231 1.00 88.12 104 MET A O 1
ATOM 819 N N . ALA A 1 105 ? 7.442 6.734 -4.941 1.00 85.75 105 ALA A N 1
ATOM 820 C CA . ALA A 1 105 ? 7.130 8.089 -5.376 1.00 85.75 105 ALA A CA 1
ATOM 821 C C . ALA A 1 105 ? 7.325 8.267 -6.887 1.00 85.75 105 ALA A C 1
ATOM 823 O O . ALA A 1 105 ? 6.506 8.888 -7.560 1.00 85.75 105 ALA A O 1
ATOM 824 N N . ARG A 1 106 ? 8.366 7.644 -7.456 1.00 85.75 106 ARG A N 1
ATOM 825 C CA . ARG A 1 106 ? 8.599 7.644 -8.908 1.00 85.75 106 ARG A CA 1
ATOM 826 C C . ARG A 1 106 ? 7.522 6.881 -9.673 1.00 85.75 106 ARG A C 1
ATOM 828 O O . ARG A 1 106 ? 7.025 7.404 -10.659 1.00 85.75 106 ARG A O 1
ATOM 835 N N . ILE A 1 107 ? 7.160 5.682 -9.211 1.00 85.06 107 ILE A N 1
ATOM 836 C CA . ILE A 1 107 ? 6.165 4.820 -9.874 1.00 85.06 107 ILE A CA 1
ATOM 837 C C . ILE A 1 107 ? 4.772 5.455 -9.832 1.00 85.06 107 ILE A C 1
ATOM 839 O O . ILE A 1 107 ? 4.028 5.411 -10.808 1.00 85.06 107 ILE A O 1
ATOM 843 N N . THR A 1 108 ? 4.398 6.013 -8.682 1.00 83.19 108 THR A N 1
ATOM 844 C CA . THR A 1 108 ? 3.049 6.544 -8.443 1.00 83.19 108 THR A CA 1
ATOM 845 C C . THR A 1 108 ? 2.896 8.006 -8.847 1.00 83.19 108 THR A C 1
ATOM 847 O O . THR A 1 108 ? 1.765 8.461 -9.013 1.00 83.19 108 THR A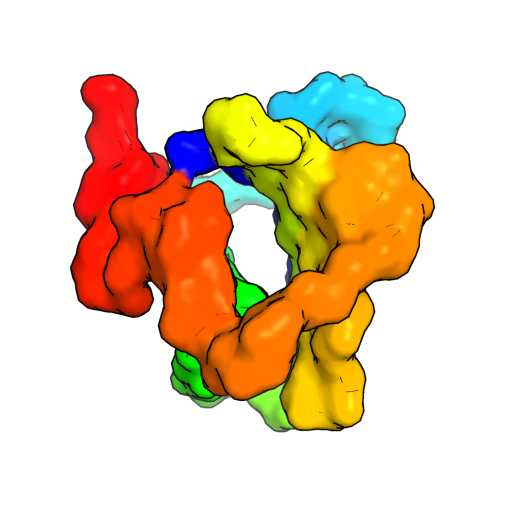 O 1
ATOM 850 N N . HIS A 1 109 ? 4.012 8.721 -9.025 1.00 83.19 109 HIS A N 1
ATOM 851 C CA . HIS A 1 109 ? 4.085 10.182 -9.112 1.00 83.19 109 HIS A CA 1
ATOM 852 C C . HIS A 1 109 ? 3.509 10.900 -7.878 1.00 83.19 109 HIS A C 1
ATOM 854 O O . HIS A 1 109 ? 3.035 12.031 -7.986 1.00 83.19 109 HIS A O 1
ATOM 860 N N . LEU A 1 110 ? 3.539 10.247 -6.710 1.00 81.75 110 LEU A N 1
ATOM 861 C CA . LEU A 1 110 ? 3.011 10.774 -5.452 1.00 81.75 110 LEU A CA 1
ATOM 862 C C . LEU A 1 110 ? 4.097 10.911 -4.394 1.00 81.75 110 LEU A C 1
ATOM 864 O O . LEU A 1 110 ? 4.973 10.063 -4.271 1.00 81.75 110 LEU A O 1
ATOM 868 N N . ASP A 1 111 ? 3.956 11.938 -3.566 1.00 78.75 111 ASP A N 1
ATOM 869 C CA . ASP A 1 111 ? 4.733 12.110 -2.341 1.00 78.75 111 ASP A CA 1
ATOM 870 C C . ASP A 1 111 ? 3.813 11.819 -1.142 1.00 78.75 111 ASP A C 1
ATOM 872 O O . ASP A 1 111 ? 2.593 11.982 -1.248 1.00 78.75 111 ASP A O 1
ATOM 876 N N . ALA A 1 112 ? 4.372 11.435 0.011 1.00 75.06 112 ALA A N 1
ATOM 877 C CA . ALA A 1 112 ? 3.585 11.098 1.206 1.00 75.06 112 ALA A CA 1
ATOM 878 C C . ALA A 1 112 ? 2.613 12.218 1.630 1.00 75.06 112 ALA A C 1
ATOM 880 O O . ALA A 1 112 ? 1.482 11.935 2.028 1.00 75.06 112 ALA A O 1
ATOM 881 N N . ASP A 1 113 ? 3.034 13.477 1.478 1.00 78.00 113 ASP A N 1
ATOM 882 C CA . ASP A 1 113 ? 2.243 14.659 1.835 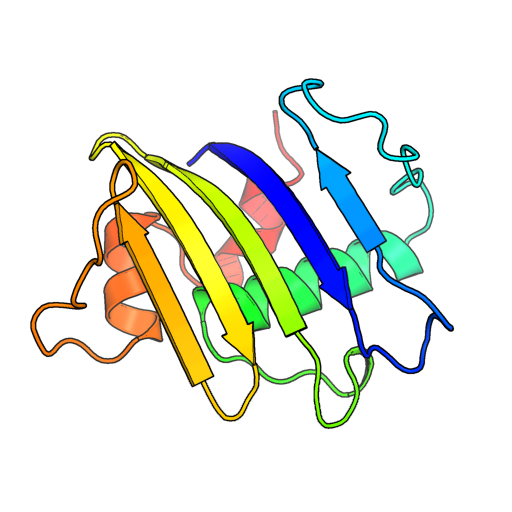1.00 78.00 113 ASP A CA 1
ATOM 883 C C . ASP A 1 113 ? 1.100 14.943 0.845 1.00 78.00 113 ASP A C 1
ATOM 885 O O . ASP A 1 113 ? 0.109 15.562 1.214 1.00 78.00 113 ASP A O 1
ATOM 889 N N . LYS A 1 114 ? 1.201 14.473 -0.406 1.00 76.25 114 LYS A N 1
ATOM 890 C CA . LYS A 1 114 ? 0.216 14.740 -1.478 1.00 76.25 114 LYS A CA 1
ATOM 891 C C . LYS A 1 114 ? -0.830 13.640 -1.640 1.00 76.25 114 LYS A C 1
ATOM 893 O O . LYS A 1 114 ? -1.735 13.746 -2.471 1.00 76.25 114 LYS A O 1
ATOM 898 N N . LEU A 1 115 ? -0.687 12.553 -0.885 1.00 75.38 115 LEU A N 1
ATOM 899 C CA . LEU A 1 115 ? -1.559 11.390 -0.993 1.00 75.38 115 LEU A CA 1
ATOM 900 C C . LEU A 1 115 ? -3.004 11.721 -0.596 1.00 75.38 115 LEU A C 1
ATOM 902 O O . LEU A 1 115 ? -3.932 11.213 -1.216 1.00 75.38 115 LEU A O 1
ATOM 906 N N . GLU A 1 116 ? -3.188 12.586 0.403 1.00 71.00 116 GLU A N 1
ATOM 907 C CA . GLU A 1 116 ? -4.514 13.012 0.864 1.00 71.00 116 GLU A CA 1
ATOM 908 C C . GLU A 1 116 ? -5.229 13.822 -0.223 1.00 71.00 116 GLU A C 1
ATOM 910 O O . GLU A 1 116 ? -6.330 13.461 -0.627 1.00 71.00 116 GLU A O 1
ATOM 915 N N . ASP A 1 117 ? -4.563 14.827 -0.794 1.00 68.94 117 ASP A N 1
ATOM 916 C CA . ASP A 1 117 ? -5.137 15.679 -1.843 1.00 68.94 117 ASP A CA 1
ATOM 917 C C . ASP A 1 117 ? -5.542 14.895 -3.102 1.00 68.94 117 ASP A C 1
ATOM 919 O O . ASP A 1 117 ? -6.509 15.245 -3.772 1.00 68.94 117 ASP A O 1
ATOM 923 N N . THR A 1 118 ? -4.825 13.814 -3.424 1.00 65.56 118 THR A N 1
ATOM 924 C CA . THR A 1 118 ? -5.066 13.033 -4.650 1.00 65.56 118 THR A CA 1
ATOM 925 C C . THR A 1 118 ? -6.251 12.069 -4.526 1.00 65.56 118 THR A C 1
ATOM 927 O O . THR A 1 118 ? -6.849 11.701 -5.531 1.00 65.56 118 THR A O 1
ATOM 930 N N . LEU A 1 119 ? -6.588 11.618 -3.315 1.00 63.22 119 LEU A N 1
ATOM 931 C CA . LEU A 1 119 ? -7.622 10.593 -3.106 1.00 63.22 119 LEU A CA 1
ATOM 932 C C . LEU A 1 119 ? -9.026 11.171 -2.890 1.00 63.22 119 LEU A C 1
ATOM 934 O O . LEU A 1 119 ? -9.993 10.411 -2.922 1.00 63.22 119 LEU A O 1
ATOM 938 N N . PHE A 1 120 ? -9.145 12.483 -2.662 1.00 59.44 120 PHE A N 1
ATOM 939 C CA . PHE A 1 120 ? -10.417 13.140 -2.328 1.00 59.44 120 PHE A CA 1
ATOM 940 C C . PHE A 1 120 ? -10.868 14.217 -3.327 1.00 59.44 120 PHE A C 1
ATOM 942 O O . PHE A 1 120 ? -11.863 14.891 -3.061 1.00 59.44 120 PHE A O 1
ATOM 949 N N . TYR A 1 121 ? -10.191 14.361 -4.469 1.00 43.22 121 TYR A N 1
ATOM 950 C CA . TYR A 1 121 ? -10.654 15.193 -5.583 1.00 43.22 121 TYR A CA 1
ATOM 951 C C . TYR A 1 121 ? -10.857 14.338 -6.844 1.00 43.22 121 TYR A C 1
ATOM 953 O O . TYR A 1 121 ? -9.955 13.593 -7.225 1.00 43.22 121 TYR A O 1
ATOM 961 N N . ASP A 1 122 ? -12.052 14.452 -7.440 1.00 43.56 122 ASP A N 1
ATOM 962 C CA . ASP A 1 122 ? -12.437 13.915 -8.763 1.00 43.56 122 ASP A CA 1
ATOM 963 C C . ASP A 1 122 ? -11.743 14.679 -9.907 1.00 43.56 122 ASP A C 1
ATOM 965 O O . ASP A 1 122 ? -11.770 15.936 -9.882 1.00 43.56 122 ASP A O 1
#

Secondary structure (DSSP, 8-state):
-EEEEEEEES-TT-SS-EEEETTS-S--------SHHHHHHHHHHHHHHHH----GGG-SS-EEEEEEEETTEEEEEEE-SS-EEEEETTEE---TTS-HHHHHHHHH---GGGHHHHHS--

Foldseek 3Di:
DFWQKKWKDPFPVDPGIQIDGNVPPDPHDPDPPPDPLSVVVSLQLVCCQQAVRHDVRRPDWMWMWTWGADPQAIKIWTDTPVDIFIDGPNHTDDLVPDDRNVSSCVRVVDHSVCSVVVPPDD

Radius of gyration: 13.73 Å; chains: 1; bounding box: 37×27×33 Å